Protein AF-A0A7W1HDS2-F1 (afdb_monomer_lite)

Structure (mmCIF, N/CA/C/O backbone):
data_AF-A0A7W1HDS2-F1
#
_entry.id   AF-A0A7W1HDS2-F1
#
loop_
_atom_site.group_PDB
_atom_site.id
_atom_site.type_symbol
_atom_site.label_atom_id
_atom_site.label_alt_id
_atom_site.label_comp_id
_atom_site.label_asym_id
_atom_site.label_entity_id
_atom_site.label_seq_id
_atom_site.pdbx_PDB_ins_code
_atom_site.Cartn_x
_atom_site.Cartn_y
_atom_site.Cartn_z
_atom_site.occupancy
_atom_site.B_iso_or_equiv
_atom_site.auth_seq_id
_atom_site.auth_comp_id
_atom_site.auth_asym_id
_atom_site.auth_atom_id
_atom_site.pdbx_PDB_model_num
ATOM 1 N N . MET A 1 1 ? 7.221 6.046 -10.521 1.00 93.19 1 MET A N 1
ATOM 2 C CA . MET A 1 1 ? 6.484 4.861 -10.045 1.00 93.19 1 MET A CA 1
ATOM 3 C C . MET A 1 1 ? 5.050 4.939 -10.529 1.00 93.19 1 MET A C 1
ATOM 5 O O . MET A 1 1 ? 4.500 6.041 -10.615 1.00 93.19 1 MET A O 1
ATOM 9 N N . ILE A 1 2 ? 4.468 3.791 -10.858 1.00 95.69 2 ILE A N 1
ATOM 10 C CA . ILE A 1 2 ? 3.103 3.663 -11.374 1.00 95.69 2 ILE A CA 1
ATOM 11 C C . ILE A 1 2 ? 2.441 2.484 -10.670 1.00 95.69 2 ILE A C 1
ATOM 13 O O . ILE A 1 2 ? 3.063 1.437 -10.549 1.00 95.69 2 ILE A O 1
ATOM 17 N N . PHE A 1 3 ? 1.192 2.640 -10.249 1.00 96.69 3 PHE A N 1
ATOM 18 C CA . PHE A 1 3 ? 0.359 1.535 -9.786 1.00 96.69 3 PHE A CA 1
ATOM 19 C C . PHE A 1 3 ? -0.946 1.510 -10.572 1.00 96.69 3 PHE A C 1
ATOM 21 O O . PHE A 1 3 ? -1.519 2.569 -10.842 1.00 96.69 3 PHE A O 1
ATOM 28 N N . ILE A 1 4 ? -1.389 0.323 -10.971 1.00 96.38 4 ILE A N 1
ATOM 29 C CA . ILE A 1 4 ? -2.611 0.128 -11.749 1.00 96.38 4 ILE A CA 1
ATOM 30 C C . ILE A 1 4 ? -3.497 -0.867 -11.006 1.00 96.38 4 ILE A C 1
ATOM 32 O O . ILE A 1 4 ? -3.075 -1.990 -10.772 1.00 96.38 4 ILE A O 1
ATOM 36 N N . CYS A 1 5 ? -4.715 -0.471 -10.651 1.00 93.94 5 CYS A N 1
ATOM 37 C CA . CYS A 1 5 ? -5.728 -1.367 -10.089 1.00 93.94 5 CYS A CA 1
ATOM 38 C C . CYS A 1 5 ? -7.118 -0.889 -10.523 1.00 93.94 5 CYS A C 1
ATOM 40 O O . CYS A 1 5 ? -7.306 0.309 -10.742 1.00 93.94 5 CYS A O 1
ATOM 42 N N . ASP A 1 6 ? -8.074 -1.803 -10.694 1.00 88.88 6 ASP A N 1
ATOM 43 C CA . ASP A 1 6 ? -9.459 -1.495 -11.093 1.00 88.88 6 ASP A CA 1
ATOM 44 C C . ASP A 1 6 ? -9.576 -0.549 -12.308 1.00 88.88 6 ASP A C 1
ATOM 46 O O . ASP A 1 6 ? -10.333 0.423 -12.298 1.00 88.88 6 ASP A O 1
ATOM 50 N N . ASN A 1 7 ? -8.774 -0.786 -13.356 1.00 89.31 7 ASN A N 1
ATOM 51 C CA . ASN A 1 7 ? -8.658 0.069 -14.552 1.00 89.31 7 ASN A CA 1
ATOM 52 C C . ASN A 1 7 ? -8.260 1.535 -14.284 1.00 89.31 7 ASN A C 1
ATOM 54 O O . ASN A 1 7 ? -8.321 2.377 -15.184 1.00 89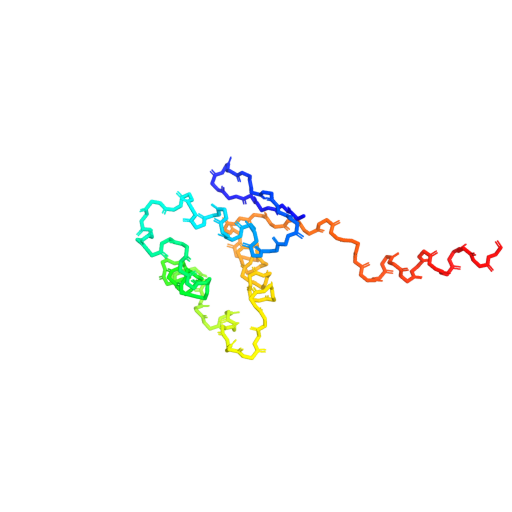.31 7 ASN A O 1
ATOM 58 N N . LYS A 1 8 ? -7.806 1.857 -13.073 1.00 94.44 8 LYS A N 1
ATOM 59 C CA . LYS A 1 8 ? -7.273 3.167 -12.706 1.00 94.44 8 LYS A CA 1
ATOM 60 C C . LYS A 1 8 ? -5.759 3.132 -12.643 1.00 94.44 8 LYS A C 1
ATOM 62 O O . LYS A 1 8 ? -5.146 2.137 -12.269 1.00 94.44 8 LYS A O 1
ATOM 67 N N . LYS A 1 9 ? -5.152 4.265 -12.988 1.00 96.44 9 LYS A N 1
ATOM 68 C CA . LYS A 1 9 ? -3.703 4.458 -12.987 1.00 96.44 9 LYS A CA 1
ATOM 69 C C . LYS A 1 9 ? -3.319 5.546 -11.993 1.00 96.44 9 LYS A C 1
ATOM 71 O O . LYS A 1 9 ? -3.706 6.701 -12.151 1.00 96.44 9 LYS A O 1
ATOM 76 N N . TYR A 1 10 ? -2.484 5.187 -11.027 1.00 96.38 10 TYR A N 1
ATOM 77 C CA . TYR A 1 10 ? -1.967 6.073 -9.993 1.00 96.38 10 TYR A CA 1
ATOM 78 C C . TYR A 1 10 ? -0.485 6.351 -10.237 1.00 96.38 10 TYR A C 1
ATOM 80 O O . TYR A 1 10 ? 0.340 5.441 -10.336 1.00 96.38 10 TYR A O 1
ATOM 88 N N . LEU A 1 11 ? -0.140 7.632 -10.349 1.00 94.56 11 LEU A N 1
ATOM 89 C CA . LEU A 1 11 ? 1.213 8.096 -10.643 1.00 94.56 11 LEU A CA 1
ATOM 90 C C . LEU A 1 11 ? 1.808 8.805 -9.430 1.00 94.56 11 LEU A C 1
ATOM 92 O O . LEU A 1 11 ? 1.188 9.694 -8.845 1.00 94.56 11 LEU A O 1
ATOM 96 N N . GLY A 1 12 ? 3.049 8.462 -9.089 1.00 93.44 12 GLY A N 1
ATOM 97 C CA . GLY A 1 12 ? 3.755 9.100 -7.985 1.00 93.44 12 GLY A CA 1
ATOM 98 C C . GLY A 1 12 ? 5.271 9.087 -8.139 1.00 93.44 12 GLY A C 1
ATOM 99 O O . GLY A 1 12 ? 5.864 8.197 -8.756 1.00 93.44 12 GLY A O 1
ATOM 100 N N . LYS A 1 13 ? 5.902 10.111 -7.550 1.00 92.75 13 LYS A N 1
ATOM 101 C CA . LYS A 1 13 ? 7.362 1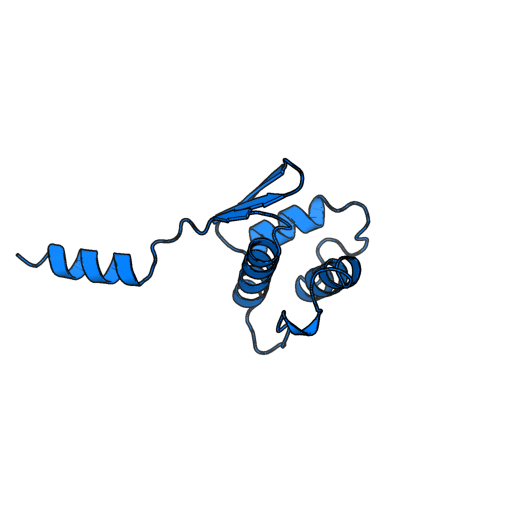0.161 -7.356 1.00 92.75 13 LYS A CA 1
ATOM 102 C C . LYS A 1 13 ? 7.825 9.260 -6.204 1.00 92.75 13 LYS A C 1
ATOM 104 O O . LYS A 1 13 ? 8.995 8.909 -6.165 1.00 92.75 13 LYS A O 1
ATOM 109 N N . THR A 1 14 ? 6.913 8.923 -5.296 1.00 94.62 14 THR A N 1
ATOM 110 C CA . THR A 1 14 ? 7.143 8.105 -4.104 1.00 94.62 14 THR A CA 1
ATOM 111 C C . THR A 1 14 ? 5.970 7.137 -3.929 1.00 94.62 14 THR A C 1
ATOM 113 O O . THR A 1 14 ? 4.859 7.431 -4.397 1.00 94.62 14 THR A O 1
ATOM 116 N N . ALA A 1 15 ? 6.197 6.006 -3.267 1.00 96.06 15 ALA A N 1
ATOM 117 C CA . ALA A 1 15 ? 5.182 5.003 -2.974 1.00 96.06 15 ALA A CA 1
ATOM 118 C C . ALA A 1 15 ? 4.071 5.589 -2.095 1.00 96.06 15 ALA A C 1
ATOM 120 O O . ALA A 1 15 ? 2.892 5.401 -2.392 1.00 96.06 15 ALA A O 1
ATOM 121 N N . VAL A 1 16 ? 4.425 6.421 -1.106 1.00 96.88 16 VAL A N 1
ATOM 122 C CA . VAL A 1 16 ? 3.445 7.152 -0.282 1.00 96.88 16 VAL A CA 1
ATOM 123 C C . VAL A 1 16 ? 2.485 7.951 -1.155 1.00 96.88 16 VAL A C 1
ATOM 125 O O . VAL A 1 16 ? 1.278 7.900 -0.946 1.00 96.88 16 VAL A O 1
ATOM 128 N N . ARG A 1 17 ? 2.975 8.676 -2.170 1.00 96.44 17 ARG A N 1
ATOM 129 C CA . ARG A 1 17 ? 2.096 9.490 -3.028 1.00 96.44 17 ARG A CA 1
ATOM 130 C C . ARG A 1 17 ? 1.110 8.649 -3.831 1.00 96.44 17 ARG A C 1
ATOM 132 O O . ARG A 1 17 ? 0.000 9.121 -4.066 1.00 96.44 17 ARG A O 1
ATOM 139 N N . ILE A 1 18 ? 1.507 7.446 -4.238 1.00 96.88 18 ILE A N 1
ATOM 140 C CA . ILE A 1 18 ? 0.621 6.494 -4.912 1.00 96.88 18 ILE A CA 1
ATOM 141 C C . ILE A 1 18 ? -0.440 6.001 -3.934 1.00 96.88 18 ILE A C 1
ATOM 143 O O . ILE A 1 18 ? -1.625 6.147 -4.211 1.00 96.88 18 ILE A O 1
ATOM 147 N N . VAL A 1 19 ? -0.031 5.509 -2.764 1.00 96.75 19 VAL A N 1
ATOM 148 C CA . VAL A 1 19 ? -0.950 5.011 -1.730 1.00 96.75 19 VAL A CA 1
ATOM 149 C C . VAL A 1 19 ? -1.943 6.096 -1.301 1.00 96.75 19 VAL A C 1
ATOM 151 O O . VAL A 1 19 ? -3.134 5.832 -1.205 1.00 96.75 19 VAL A O 1
ATOM 154 N N . ARG A 1 20 ? -1.502 7.351 -1.158 1.00 96.81 20 ARG A N 1
ATOM 155 C CA . ARG A 1 20 ? -2.381 8.504 -0.881 1.00 96.81 20 ARG A CA 1
ATOM 156 C C . ARG A 1 20 ? -3.338 8.844 -2.020 1.00 96.81 20 ARG A C 1
ATOM 158 O O . ARG A 1 20 ? -4.357 9.494 -1.799 1.00 96.81 20 ARG A O 1
ATOM 165 N N . ALA A 1 21 ? -2.996 8.520 -3.262 1.00 96.06 21 ALA A N 1
ATOM 166 C CA . ALA A 1 21 ? -3.926 8.672 -4.375 1.00 96.06 21 ALA A CA 1
ATOM 167 C C . ALA A 1 21 ? -5.002 7.576 -4.318 1.00 96.06 21 ALA A C 1
ATOM 169 O O . ALA A 1 21 ? -6.181 7.900 -4.406 1.00 96.06 21 ALA A O 1
ATOM 170 N N . VAL A 1 22 ? -4.606 6.329 -4.044 1.00 95.38 22 VAL A N 1
ATOM 171 C CA . VAL A 1 22 ? -5.535 5.206 -3.829 1.00 95.38 22 VAL A CA 1
ATOM 172 C C . VAL A 1 22 ? -6.472 5.473 -2.640 1.00 95.38 22 VAL A C 1
ATOM 174 O O . VAL A 1 22 ? -7.682 5.325 -2.767 1.00 95.38 22 VAL A O 1
ATOM 177 N N . GLU A 1 23 ? -5.941 5.945 -1.507 1.00 96.06 23 GLU A N 1
ATOM 178 C CA . GLU A 1 23 ? -6.715 6.320 -0.311 1.00 96.06 23 GLU A CA 1
ATOM 179 C C . GLU A 1 23 ? -7.819 7.336 -0.630 1.00 96.06 23 GLU A C 1
ATOM 181 O O . GLU A 1 23 ? -8.952 7.215 -0.162 1.00 96.06 23 GLU A O 1
ATOM 186 N N . ARG A 1 24 ? -7.503 8.355 -1.436 1.00 94.19 24 ARG A N 1
ATOM 187 C CA . ARG A 1 24 ? -8.467 9.403 -1.790 1.00 94.19 24 ARG A CA 1
ATOM 188 C C . ARG A 1 24 ? -9.604 8.872 -2.655 1.00 94.19 24 ARG A C 1
ATOM 190 O O . ARG A 1 24 ? -10.748 9.286 -2.449 1.00 94.19 24 ARG A O 1
ATOM 197 N N . ASP A 1 25 ? -9.299 7.929 -3.537 1.00 94.12 25 ASP A N 1
ATOM 198 C CA . ASP A 1 25 ? -10.259 7.282 -4.428 1.00 94.12 25 ASP A CA 1
ATOM 199 C C . ASP A 1 25 ? -11.171 6.269 -3.713 1.00 94.12 25 ASP A C 1
ATOM 201 O O . ASP A 1 25 ? -12.274 6.000 -4.187 1.00 94.12 25 ASP A O 1
ATOM 205 N N . MET A 1 26 ? -10.760 5.742 -2.556 1.00 91.25 26 MET A N 1
ATOM 206 C CA . MET A 1 26 ? -11.547 4.790 -1.765 1.00 91.25 26 MET A CA 1
ATOM 207 C C . MET A 1 26 ? -12.665 5.504 -0.996 1.00 91.25 26 MET A C 1
ATOM 209 O O . MET A 1 26 ? -12.426 6.141 0.028 1.00 91.25 26 MET A O 1
ATOM 213 N N . ALA A 1 27 ? -13.908 5.424 -1.471 1.00 89.75 27 ALA A N 1
ATOM 214 C CA . ALA A 1 27 ? -15.056 6.070 -0.821 1.00 89.75 27 ALA A CA 1
ATOM 215 C C . ALA A 1 27 ? -15.351 5.521 0.590 1.00 89.75 27 ALA A C 1
ATOM 217 O O . ALA A 1 27 ? -15.819 6.263 1.447 1.00 89.75 27 ALA A O 1
ATOM 218 N N . GLU A 1 28 ? -15.043 4.247 0.832 1.00 91.50 28 GLU A N 1
ATOM 219 C CA . GLU A 1 28 ? -15.359 3.535 2.078 1.00 91.50 28 GLU A CA 1
ATOM 220 C C . GLU A 1 28 ? -14.408 3.862 3.238 1.00 91.50 28 GLU A C 1
ATOM 222 O O . GLU A 1 28 ? -14.716 3.569 4.393 1.00 91.50 28 GLU A O 1
ATOM 227 N N . TYR A 1 29 ? -13.252 4.467 2.957 1.00 92.06 29 TYR A N 1
ATOM 228 C CA . TYR A 1 29 ? -12.313 4.860 3.999 1.00 92.06 29 TYR A CA 1
ATOM 229 C C . TYR A 1 29 ? -12.663 6.253 4.527 1.00 92.06 29 TYR A C 1
ATOM 231 O O . TYR A 1 29 ? -12.500 7.251 3.826 1.00 92.06 29 TYR A O 1
ATOM 239 N N . ALA A 1 30 ? -13.143 6.330 5.770 1.00 88.38 30 ALA A N 1
ATOM 240 C CA . ALA A 1 30 ? -13.573 7.589 6.385 1.00 88.38 30 ALA A CA 1
ATOM 241 C C . ALA A 1 30 ? -12.402 8.476 6.857 1.00 88.38 30 ALA A C 1
ATOM 243 O O . ALA A 1 30 ? -12.517 9.698 6.862 1.00 88.38 30 ALA A O 1
ATOM 244 N N . ASN A 1 31 ? -11.255 7.883 7.204 1.00 89.88 31 ASN A N 1
ATOM 245 C CA . ASN A 1 31 ? -10.130 8.579 7.846 1.00 89.88 31 ASN A CA 1
ATOM 246 C C . ASN A 1 31 ? -9.097 9.120 6.837 1.00 89.88 31 ASN A C 1
ATOM 248 O O . ASN A 1 31 ? -7.886 9.061 7.075 1.00 89.88 31 ASN A O 1
ATOM 252 N N . LYS A 1 32 ? -9.566 9.626 5.688 1.00 90.88 32 LYS A N 1
ATOM 253 C CA . LYS A 1 32 ? -8.701 10.123 4.605 1.00 90.88 32 LYS A CA 1
ATOM 254 C C . LYS A 1 32 ? -7.775 11.233 5.093 1.00 90.88 32 LYS A C 1
ATOM 256 O O . LYS A 1 32 ? -8.215 12.179 5.740 1.00 90.88 32 LYS A O 1
ATOM 261 N N . GLY A 1 33 ? -6.500 11.148 4.723 1.00 89.19 33 GLY A N 1
ATOM 262 C CA . GLY A 1 33 ? -5.480 12.125 5.115 1.00 89.19 33 GLY A CA 1
ATOM 263 C C . GLY A 1 33 ? -4.899 11.891 6.512 1.00 89.19 33 GLY A C 1
ATOM 264 O O . GLY A 1 33 ? -4.008 12.634 6.918 1.00 89.19 33 GLY A O 1
ATOM 265 N N . GLY A 1 34 ? -5.353 10.849 7.218 1.00 91.56 34 GLY A N 1
ATOM 266 C CA . GLY A 1 34 ? -4.794 10.404 8.493 1.00 91.56 34 GLY A CA 1
ATOM 267 C C . GLY A 1 34 ? -3.465 9.663 8.336 1.00 91.56 34 GLY A C 1
ATOM 268 O O . GLY A 1 34 ? -2.728 9.860 7.369 1.00 91.56 34 GLY A O 1
ATOM 269 N N . SER A 1 35 ? -3.138 8.781 9.277 1.00 93.44 35 SER A N 1
ATOM 270 C CA . SER A 1 35 ? -1.946 7.926 9.198 1.00 93.44 35 SER A CA 1
ATOM 271 C C . SER A 1 35 ? -2.006 7.013 7.970 1.00 93.44 35 SER A C 1
ATOM 273 O O . SER A 1 35 ? -3.020 6.370 7.701 1.00 93.44 35 SER A O 1
ATOM 275 N N . ILE A 1 36 ? -0.903 6.934 7.216 1.00 94.12 36 ILE A N 1
ATOM 276 C CA . ILE A 1 36 ? -0.825 6.002 6.085 1.00 94.12 36 ILE A CA 1
ATOM 277 C C . ILE A 1 36 ? -0.878 4.554 6.567 1.00 94.12 36 ILE A C 1
ATOM 279 O O . ILE A 1 36 ? -1.492 3.727 5.909 1.00 94.12 36 ILE A O 1
ATOM 283 N N . ARG A 1 37 ? -0.294 4.252 7.734 1.00 94.31 37 ARG A N 1
ATOM 284 C CA . ARG A 1 37 ? -0.312 2.900 8.309 1.00 94.31 37 ARG A CA 1
ATOM 285 C C . ARG A 1 37 ? -1.742 2.451 8.590 1.00 94.31 37 ARG A C 1
ATOM 287 O O . ARG A 1 37 ? -2.080 1.318 8.272 1.00 94.31 37 ARG A O 1
ATOM 294 N N . ASP A 1 38 ? -2.588 3.351 9.084 1.00 93.75 38 ASP A N 1
ATOM 295 C CA . ASP A 1 38 ? -3.995 3.054 9.371 1.00 93.75 38 ASP A CA 1
ATOM 296 C C . ASP A 1 38 ? -4.744 2.711 8.083 1.00 93.75 38 ASP A C 1
ATOM 298 O O . ASP A 1 38 ? -5.481 1.728 8.041 1.00 93.75 38 ASP A O 1
ATOM 302 N N . PHE A 1 39 ? -4.486 3.463 7.006 1.00 95.81 39 PHE A N 1
ATOM 303 C CA . PHE A 1 39 ? -5.030 3.148 5.688 1.00 95.81 39 PHE A CA 1
ATOM 304 C C . PHE A 1 39 ? -4.553 1.779 5.187 1.00 95.81 39 PHE A C 1
ATOM 306 O O . PHE A 1 39 ? -5.361 0.996 4.694 1.00 95.81 39 PHE A O 1
ATOM 313 N N . LEU A 1 40 ? -3.262 1.464 5.326 1.00 94.75 40 LEU A N 1
ATOM 314 C CA . LEU A 1 40 ? -2.700 0.189 4.872 1.00 94.75 40 LEU A CA 1
ATOM 315 C C . LEU A 1 40 ? -3.288 -1.004 5.634 1.00 94.75 40 LEU A C 1
ATOM 317 O O . LEU A 1 40 ? -3.687 -1.987 5.011 1.00 94.75 40 LEU A O 1
ATOM 321 N N . VAL A 1 41 ? -3.398 -0.901 6.961 1.00 93.56 41 VAL A N 1
ATOM 322 C CA . VAL A 1 41 ? -4.022 -1.931 7.805 1.00 93.56 41 VAL A CA 1
ATOM 323 C C . VAL A 1 41 ? -5.497 -2.096 7.449 1.00 93.56 41 VAL A C 1
ATOM 325 O O . VAL A 1 41 ? -5.953 -3.220 7.247 1.00 93.56 41 VAL A O 1
ATOM 328 N N . TRP A 1 42 ? -6.238 -0.991 7.323 1.00 94.88 42 TRP A N 1
ATOM 329 C CA . TRP A 1 42 ? -7.645 -1.016 6.921 1.00 94.88 42 TRP A CA 1
ATOM 330 C C . TRP A 1 42 ? -7.834 -1.668 5.546 1.00 94.88 42 TRP A C 1
ATOM 332 O O . TRP A 1 42 ? -8.709 -2.516 5.378 1.00 94.88 42 TRP A O 1
ATOM 342 N N . SER A 1 43 ? -6.990 -1.307 4.579 1.00 93.94 43 SER A N 1
ATOM 343 C CA . SER A 1 43 ? -7.049 -1.839 3.220 1.00 93.94 43 SER A CA 1
ATOM 344 C C . SER A 1 43 ? -6.773 -3.344 3.202 1.00 93.94 43 SER A C 1
ATOM 346 O O . SER A 1 43 ? -7.562 -4.110 2.653 1.00 93.94 43 SER A O 1
ATOM 348 N N . LEU A 1 44 ? -5.709 -3.798 3.875 1.00 92.50 44 LEU A N 1
ATOM 349 C CA . LEU A 1 44 ? -5.379 -5.224 3.962 1.00 92.50 44 LEU A CA 1
ATOM 350 C C . LEU A 1 44 ? -6.436 -6.038 4.704 1.00 92.50 44 LEU A C 1
ATOM 352 O O . LEU A 1 44 ? -6.733 -7.152 4.288 1.00 92.50 44 LEU A O 1
ATOM 356 N N . ALA A 1 45 ? -7.042 -5.495 5.760 1.00 92.25 45 ALA A N 1
ATOM 357 C CA . ALA A 1 45 ? -8.094 -6.192 6.495 1.00 92.25 45 ALA A CA 1
ATOM 358 C C . ALA A 1 45 ? -9.301 -6.529 5.603 1.00 92.25 45 ALA A C 1
ATOM 360 O O . ALA A 1 45 ? -9.944 -7.559 5.796 1.00 92.25 45 ALA A O 1
ATOM 361 N N . ARG A 1 46 ? -9.584 -5.698 4.593 1.00 91.31 46 ARG A N 1
ATOM 362 C CA . ARG A 1 46 ? -10.645 -5.952 3.605 1.00 91.31 46 ARG A CA 1
ATOM 363 C C . ARG A 1 46 ? -10.287 -7.012 2.570 1.00 91.31 46 ARG A C 1
ATOM 365 O O . ARG A 1 46 ? -11.183 -7.530 1.917 1.00 91.31 46 ARG A O 1
ATOM 372 N N . MET A 1 47 ? -9.002 -7.308 2.419 1.00 91.44 47 MET A N 1
ATOM 373 C CA . MET A 1 47 ? -8.472 -8.325 1.513 1.00 91.44 47 MET A CA 1
ATOM 374 C C . MET A 1 47 ? -7.913 -9.521 2.290 1.00 91.44 47 MET A C 1
ATOM 376 O O . MET A 1 47 ? -7.100 -10.268 1.754 1.00 91.44 47 MET A O 1
ATOM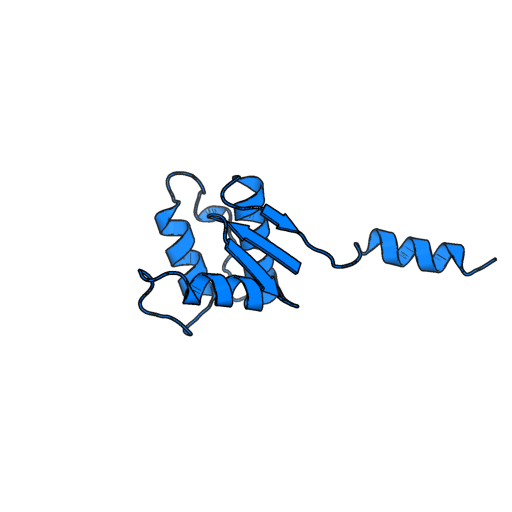 380 N N . ALA A 1 48 ? -8.304 -9.698 3.558 1.00 87.00 48 ALA A N 1
ATOM 381 C CA . ALA A 1 48 ? -7.746 -10.725 4.437 1.00 87.00 48 ALA A CA 1
ATOM 382 C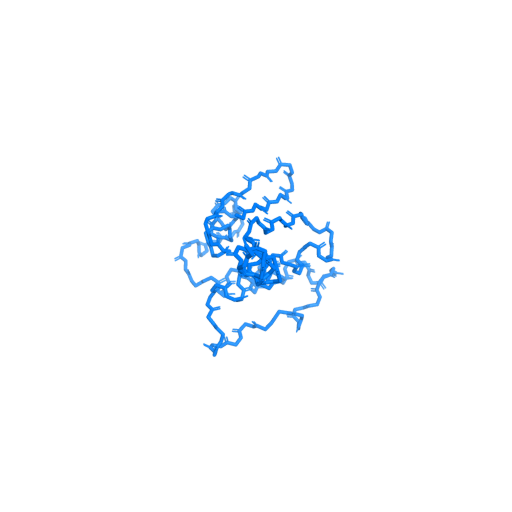 C . ALA A 1 48 ? -8.016 -12.161 3.948 1.00 87.00 48 ALA A C 1
ATOM 384 O O . ALA A 1 48 ? -7.322 -13.089 4.359 1.00 87.00 48 ALA A O 1
ATOM 385 N N . ASP A 1 49 ? -9.001 -12.343 3.065 1.00 89.06 49 ASP A N 1
ATOM 386 C CA . ASP A 1 49 ? -9.283 -13.591 2.351 1.00 89.06 49 ASP A CA 1
ATOM 387 C C . ASP A 1 49 ? -8.220 -13.929 1.291 1.00 89.06 49 ASP A C 1
ATOM 389 O O . ASP A 1 49 ? -8.063 -15.095 0.933 1.00 89.06 49 ASP A O 1
ATOM 393 N N . ARG A 1 50 ? -7.474 -12.926 0.812 1.00 88.06 50 ARG A N 1
ATOM 394 C CA . ARG A 1 50 ? -6.461 -13.059 -0.248 1.00 88.06 50 ARG A CA 1
ATOM 395 C C . ARG A 1 50 ? -5.044 -12.832 0.254 1.00 88.06 50 ARG A C 1
ATOM 397 O O . ARG A 1 50 ? -4.137 -13.555 -0.140 1.00 88.06 50 ARG A O 1
ATOM 404 N N . ILE A 1 51 ? -4.854 -11.833 1.112 1.00 88.44 51 ILE A N 1
ATOM 405 C CA . ILE A 1 51 ? -3.549 -11.385 1.594 1.00 88.44 51 ILE A CA 1
ATOM 406 C C . ILE A 1 51 ? -3.533 -11.468 3.122 1.00 88.44 51 ILE A C 1
ATOM 408 O O . ILE A 1 51 ? -4.249 -10.718 3.792 1.00 88.44 51 ILE A O 1
ATOM 412 N N . PRO A 1 52 ? -2.695 -12.334 3.713 1.00 85.62 52 PRO A N 1
ATOM 413 C CA . PRO A 1 52 ? -2.532 -12.362 5.156 1.00 85.62 52 PRO A CA 1
ATOM 414 C C . PRO A 1 52 ? -1.956 -11.035 5.668 1.00 85.62 52 PRO A C 1
ATOM 416 O O . PRO A 1 52 ? -0.898 -10.597 5.228 1.00 85.62 52 PRO A O 1
ATOM 419 N N . LEU A 1 53 ? -2.594 -10.432 6.675 1.00 82.00 53 LEU A N 1
ATOM 420 C CA . LEU A 1 53 ? -2.143 -9.172 7.295 1.00 82.00 53 LEU A CA 1
ATOM 421 C C . LEU A 1 53 ? -0.670 -9.191 7.749 1.00 82.00 53 LEU A C 1
ATOM 423 O O . LEU A 1 53 ? 0.000 -8.165 7.698 1.00 82.00 53 LEU A O 1
ATOM 427 N N . ARG A 1 54 ? -0.159 -10.359 8.163 1.00 85.31 54 ARG A N 1
ATOM 428 C CA . ARG A 1 54 ? 1.234 -10.555 8.610 1.00 85.31 54 ARG A CA 1
ATOM 429 C C . ARG A 1 54 ? 2.288 -10.322 7.521 1.00 85.31 54 ARG A C 1
ATOM 431 O O . ARG A 1 54 ? 3.458 -10.197 7.854 1.00 85.31 54 ARG A O 1
ATOM 438 N N . GLU A 1 55 ? 1.891 -10.312 6.250 1.00 85.44 55 GLU A N 1
ATOM 439 C CA . GLU A 1 55 ? 2.806 -10.103 5.121 1.00 85.44 55 GLU A CA 1
ATOM 440 C C . GLU A 1 55 ? 3.283 -8.646 5.025 1.00 85.44 55 GLU A C 1
ATOM 442 O O . GLU A 1 55 ? 4.291 -8.368 4.377 1.00 85.44 55 GLU A O 1
ATOM 447 N N . LEU A 1 56 ? 2.588 -7.705 5.679 1.00 89.31 56 LEU A N 1
ATOM 448 C CA . LEU A 1 56 ? 3.001 -6.308 5.733 1.00 89.31 56 LEU A CA 1
ATOM 449 C C . LEU A 1 56 ? 3.527 -5.941 7.122 1.00 89.31 56 LEU A C 1
ATOM 451 O O . LEU A 1 56 ? 2.770 -5.837 8.087 1.00 89.31 56 LEU A O 1
ATOM 455 N N . ASP A 1 57 ? 4.824 -5.647 7.199 1.00 89.31 57 ASP A N 1
ATOM 456 C CA . ASP A 1 57 ? 5.414 -5.045 8.392 1.00 89.31 57 ASP A CA 1
ATOM 457 C C . ASP A 1 57 ? 5.064 -3.549 8.465 1.00 89.31 57 ASP A C 1
ATOM 459 O O . ASP A 1 57 ? 5.583 -2.724 7.709 1.00 89.31 57 ASP A O 1
ATOM 463 N N . VAL A 1 58 ? 4.163 -3.202 9.386 1.00 87.50 58 VAL A N 1
ATOM 464 C CA . VAL A 1 58 ? 3.742 -1.821 9.679 1.00 87.50 58 VAL A CA 1
ATOM 465 C C . VAL A 1 58 ? 4.447 -1.231 10.905 1.00 87.50 58 VAL A C 1
ATOM 467 O O . VAL A 1 58 ? 3.980 -0.238 11.469 1.00 87.50 58 VAL A O 1
ATOM 470 N N . SER A 1 59 ? 5.566 -1.826 11.329 1.00 87.50 59 SER A N 1
ATOM 471 C CA . SER A 1 59 ? 6.348 -1.384 12.482 1.00 87.50 59 SER A CA 1
ATOM 472 C C . SER A 1 59 ? 6.648 0.122 12.443 1.00 87.50 59 SER A C 1
ATOM 474 O O . SER A 1 59 ? 6.986 0.670 11.386 1.00 87.50 59 SER A O 1
ATOM 476 N N . PRO A 1 60 ? 6.586 0.821 13.594 1.00 86.38 60 PRO A N 1
ATOM 477 C CA . PRO A 1 60 ? 6.938 2.239 13.670 1.00 86.38 60 PRO A CA 1
ATOM 478 C C . PRO A 1 60 ? 8.409 2.507 13.312 1.00 86.38 60 PRO A C 1
ATOM 480 O O . PRO A 1 60 ? 8.755 3.634 12.973 1.00 86.38 60 PRO A O 1
ATOM 483 N N . ASN A 1 61 ? 9.264 1.479 13.346 1.00 91.38 61 ASN A N 1
ATOM 484 C CA . ASN A 1 61 ? 10.678 1.585 12.985 1.00 91.38 61 ASN A CA 1
ATOM 485 C C . ASN A 1 61 ? 10.909 1.669 11.468 1.00 91.38 61 ASN A C 1
ATOM 487 O O . ASN A 1 61 ? 11.995 2.051 11.034 1.00 91.38 61 ASN A O 1
ATOM 491 N N . LEU A 1 62 ? 9.911 1.310 10.655 1.00 92.94 62 LEU A N 1
ATOM 492 C CA . LEU A 1 62 ? 9.984 1.430 9.205 1.00 92.94 62 LEU A CA 1
ATOM 493 C C . LEU A 1 62 ? 9.442 2.783 8.752 1.00 92.94 62 LEU A C 1
ATOM 495 O O . LEU A 1 62 ? 8.375 3.225 9.178 1.00 92.94 62 LEU A O 1
ATOM 499 N N . ALA A 1 63 ? 10.166 3.426 7.838 1.00 94.44 63 ALA A N 1
ATOM 500 C CA . ALA A 1 63 ? 9.715 4.655 7.204 1.00 94.44 63 ALA A CA 1
ATOM 501 C C . ALA A 1 63 ? 8.447 4.412 6.371 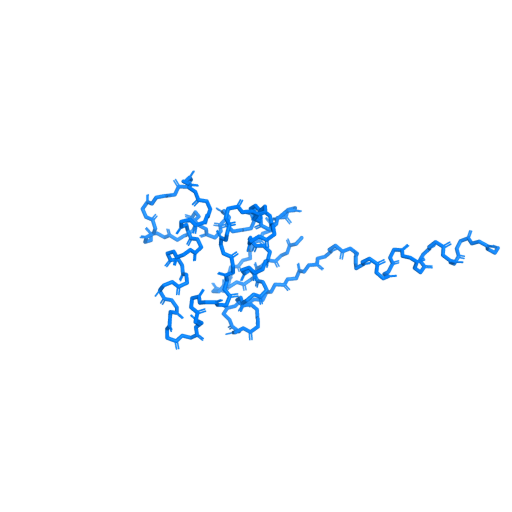1.00 94.44 63 ALA A C 1
ATOM 503 O O . ALA A 1 63 ? 8.333 3.397 5.685 1.00 94.44 63 ALA A O 1
ATOM 504 N N . ASP A 1 64 ? 7.539 5.388 6.359 1.00 95.00 64 ASP A N 1
ATOM 505 C CA . ASP A 1 64 ? 6.273 5.340 5.612 1.00 95.00 64 ASP A CA 1
ATOM 506 C C . ASP A 1 64 ? 6.471 4.993 4.134 1.00 95.00 64 ASP A C 1
ATOM 508 O O . ASP A 1 64 ? 5.674 4.265 3.552 1.00 95.00 64 ASP A O 1
ATOM 512 N N . GLU A 1 65 ? 7.556 5.486 3.536 1.00 95.38 65 GLU A N 1
ATOM 513 C CA . GLU A 1 65 ? 7.913 5.180 2.152 1.00 95.38 65 GLU A CA 1
ATOM 514 C C . GLU A 1 65 ? 8.238 3.703 1.942 1.00 95.38 65 GLU A C 1
ATOM 516 O O . GLU A 1 65 ? 7.782 3.118 0.963 1.00 95.38 65 GLU A O 1
ATOM 521 N N . THR A 1 66 ? 8.968 3.086 2.871 1.00 94.94 66 THR A N 1
ATOM 522 C CA . THR A 1 66 ? 9.291 1.657 2.817 1.00 94.94 66 THR A CA 1
ATOM 523 C C . THR A 1 66 ? 8.033 0.813 2.986 1.00 94.94 66 THR A C 1
ATOM 525 O O . THR A 1 66 ? 7.812 -0.112 2.212 1.00 94.94 66 THR A O 1
ATOM 528 N N . ILE A 1 67 ? 7.171 1.158 3.947 1.00 95.56 67 ILE A N 1
ATOM 529 C CA . ILE A 1 67 ? 5.928 0.414 4.198 1.00 95.56 67 ILE A CA 1
ATOM 530 C C . ILE A 1 67 ? 4.978 0.545 2.998 1.00 95.56 67 ILE A C 1
ATOM 532 O O . ILE A 1 67 ? 4.438 -0.452 2.523 1.00 95.56 67 ILE A O 1
ATOM 536 N N . ALA A 1 68 ? 4.808 1.755 2.457 1.00 96.56 68 ALA A N 1
ATOM 537 C CA . ALA A 1 68 ? 3.986 1.988 1.272 1.00 96.56 68 ALA A CA 1
ATOM 538 C C . ALA A 1 68 ? 4.524 1.239 0.046 1.00 96.56 68 ALA A C 1
ATOM 540 O O . ALA A 1 68 ? 3.743 0.705 -0.737 1.00 96.56 68 ALA A O 1
ATOM 541 N N . PHE A 1 69 ? 5.846 1.184 -0.122 1.00 96.00 69 PHE A N 1
ATOM 542 C CA . PHE A 1 69 ? 6.471 0.432 -1.204 1.00 96.00 69 PHE A CA 1
ATOM 543 C C . PHE A 1 69 ? 6.218 -1.072 -1.059 1.00 96.00 69 PHE A C 1
ATOM 545 O O . PHE A 1 69 ? 5.716 -1.691 -1.994 1.00 96.00 69 PHE A O 1
ATOM 552 N N . ASN A 1 70 ? 6.480 -1.634 0.126 1.00 94.69 70 ASN A N 1
ATOM 553 C CA . ASN A 1 70 ? 6.233 -3.046 0.419 1.00 94.69 70 ASN A CA 1
ATOM 554 C C . ASN A 1 70 ? 4.765 -3.416 0.195 1.00 94.69 70 ASN A C 1
ATOM 556 O O . ASN A 1 70 ? 4.482 -4.456 -0.387 1.00 94.69 70 ASN A O 1
ATOM 560 N N . TYR A 1 71 ? 3.837 -2.542 0.585 1.00 95.88 71 TYR A N 1
ATOM 561 C CA . TYR A 1 71 ? 2.415 -2.726 0.321 1.00 95.88 71 TYR A CA 1
ATOM 562 C C . TYR A 1 71 ? 2.092 -2.792 -1.178 1.00 95.88 71 TYR A C 1
ATOM 564 O O . TYR A 1 71 ? 1.367 -3.686 -1.600 1.00 95.88 71 TYR A O 1
ATOM 572 N N . LEU A 1 72 ? 2.632 -1.889 -2.004 1.00 96.12 72 LEU A N 1
ATOM 573 C CA . LEU A 1 72 ? 2.385 -1.915 -3.453 1.00 96.12 72 LEU A CA 1
ATOM 574 C C . LEU A 1 72 ? 2.965 -3.173 -4.113 1.00 96.12 72 LEU A C 1
ATOM 576 O O . LEU A 1 72 ? 2.304 -3.761 -4.965 1.00 96.12 72 LEU A O 1
ATOM 580 N N . CYS A 1 73 ? 4.153 -3.614 -3.691 1.00 94.69 73 CYS A N 1
ATOM 581 C CA . CYS A 1 73 ? 4.723 -4.894 -4.120 1.00 94.69 73 CYS A CA 1
ATOM 582 C C . CYS A 1 73 ? 3.871 -6.083 -3.667 1.00 94.69 73 CYS A C 1
ATOM 584 O O . CYS A 1 73 ? 3.715 -7.044 -4.408 1.00 94.69 73 CYS A O 1
ATOM 586 N N . LEU A 1 74 ? 3.298 -6.021 -2.465 1.00 94.88 74 LEU A N 1
ATOM 587 C CA . LEU A 1 74 ? 2.418 -7.065 -1.960 1.00 94.88 74 LEU A CA 1
ATOM 588 C C . LEU A 1 74 ? 1.147 -7.177 -2.811 1.00 94.88 74 LEU A C 1
ATOM 590 O O . LEU A 1 74 ? 0.761 -8.278 -3.179 1.00 94.88 74 LEU A O 1
ATOM 594 N N . LEU A 1 75 ? 0.531 -6.053 -3.187 1.00 94.69 75 LEU A N 1
ATOM 595 C CA . LEU A 1 75 ? -0.624 -6.071 -4.090 1.00 94.69 75 LEU A CA 1
ATOM 596 C C . LEU A 1 75 ? -0.287 -6.633 -5.477 1.00 94.69 75 LEU A C 1
ATOM 598 O O . LEU A 1 75 ? -1.132 -7.301 -6.065 1.00 94.69 75 LEU A O 1
ATOM 602 N N . ASP A 1 76 ? 0.923 -6.377 -5.975 1.00 95.19 76 ASP A N 1
ATOM 603 C CA . ASP A 1 76 ? 1.434 -6.927 -7.238 1.00 95.19 76 ASP A CA 1
ATOM 604 C C . ASP A 1 76 ? 1.644 -8.442 -7.163 1.00 95.19 76 ASP A C 1
ATOM 606 O O . ASP A 1 76 ? 1.113 -9.191 -7.979 1.00 95.19 76 ASP A O 1
ATOM 610 N N . ASN A 1 77 ? 2.308 -8.911 -6.105 1.00 94.00 77 ASN A N 1
ATOM 611 C CA . ASN A 1 77 ? 2.569 -10.333 -5.872 1.00 94.00 77 ASN A CA 1
ATOM 612 C C . ASN A 1 77 ? 1.292 -11.177 -5.734 1.00 94.00 77 ASN A C 1
ATOM 614 O O . ASN A 1 77 ? 1.316 -12.368 -6.030 1.00 94.00 77 ASN A O 1
ATOM 618 N N . TYR A 1 78 ? 0.202 -10.573 -5.257 1.00 93.88 78 TYR A N 1
ATOM 619 C CA . TYR A 1 78 ? -1.102 -11.221 -5.088 1.00 93.88 78 TYR A CA 1
ATOM 620 C C . TYR A 1 78 ? -2.105 -10.844 -6.192 1.00 93.88 78 TYR A C 1
ATOM 622 O O . TYR A 1 78 ? -3.306 -11.053 -6.026 1.00 93.88 78 TYR A O 1
ATOM 630 N N . GLU A 1 79 ? -1.628 -10.276 -7.304 1.00 93.38 79 GLU A N 1
ATOM 631 C CA . GLU A 1 79 ? -2.423 -9.978 -8.505 1.00 93.38 79 GLU A CA 1
ATOM 632 C C . GLU A 1 79 ? -3.634 -9.046 -8.259 1.00 93.38 79 GLU A C 1
ATOM 634 O O . GLU A 1 79 ? -4.605 -9.042 -9.016 1.00 93.38 79 GLU A O 1
ATOM 639 N N . ILE A 1 80 ? -3.592 -8.218 -7.208 1.00 93.88 80 ILE A N 1
ATOM 640 C CA . ILE A 1 80 ? -4.636 -7.223 -6.890 1.00 93.88 80 ILE A CA 1
ATOM 641 C C . ILE A 1 80 ? -4.479 -5.956 -7.742 1.00 93.88 80 ILE A C 1
ATOM 643 O O . ILE A 1 80 ? -5.447 -5.266 -8.064 1.00 93.88 80 ILE A O 1
ATOM 647 N N . GLY A 1 81 ? -3.249 -5.631 -8.117 1.00 94.31 81 GLY A N 1
ATOM 648 C CA . GLY A 1 81 ? -2.921 -4.546 -9.031 1.00 94.31 81 GLY A CA 1
ATOM 649 C C . GLY A 1 81 ? -1.515 -4.741 -9.568 1.00 94.31 81 GLY A C 1
ATOM 650 O O . GLY A 1 81 ? -0.824 -5.636 -9.121 1.00 94.31 81 GLY A O 1
ATOM 651 N N . THR A 1 82 ? -1.073 -3.912 -10.507 1.00 96.12 82 THR A N 1
ATOM 652 C CA . THR A 1 82 ? 0.281 -4.010 -11.064 1.00 96.12 82 THR A CA 1
ATOM 653 C C . THR A 1 82 ? 1.121 -2.816 -10.658 1.00 96.12 82 THR A C 1
ATOM 655 O O . THR A 1 82 ? 0.722 -1.664 -10.881 1.00 96.12 82 THR A O 1
ATOM 658 N N . PHE A 1 83 ? 2.298 -3.073 -10.087 1.00 95.38 83 PHE A N 1
ATOM 659 C CA . PHE A 1 83 ? 3.210 -2.029 -9.632 1.00 95.38 83 PHE A CA 1
ATOM 660 C C . PHE A 1 83 ? 4.473 -1.948 -10.496 1.00 95.38 83 PHE A C 1
ATOM 662 O O . PHE A 1 83 ? 5.272 -2.870 -10.576 1.00 95.38 83 PHE A O 1
ATOM 669 N N . TYR A 1 84 ? 4.695 -0.786 -11.111 1.00 93.31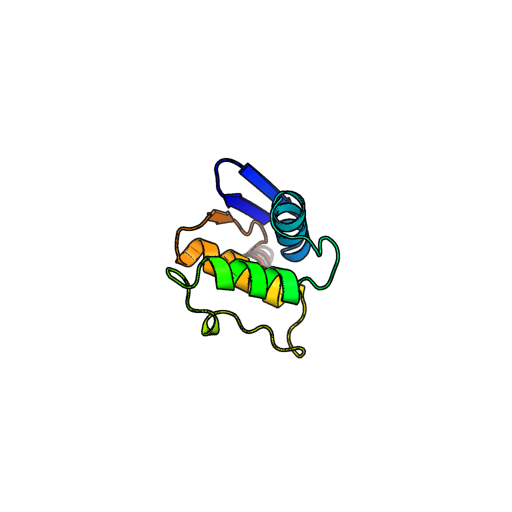 84 TYR A N 1
ATOM 670 C CA . TYR A 1 84 ? 5.885 -0.505 -11.909 1.00 93.31 84 TYR A CA 1
ATOM 671 C C . TYR A 1 84 ? 6.776 0.506 -11.189 1.00 93.31 84 TYR A C 1
ATOM 673 O O . TYR A 1 84 ? 6.487 1.716 -11.146 1.00 93.31 84 TYR A O 1
ATOM 681 N N . ASP A 1 85 ? 7.908 0.032 -10.671 1.00 86.69 85 ASP A N 1
ATOM 682 C CA . ASP A 1 85 ? 8.968 0.916 -10.205 1.00 86.69 85 ASP A CA 1
ATOM 683 C C . ASP A 1 85 ? 9.881 1.316 -11.368 1.00 86.69 85 ASP A C 1
ATOM 685 O O . ASP A 1 85 ? 10.720 0.561 -11.845 1.00 86.69 85 ASP A O 1
ATOM 689 N N . THR A 1 86 ? 9.706 2.549 -11.833 1.00 77.81 86 THR A N 1
ATOM 690 C CA . THR A 1 86 ? 10.524 3.140 -12.896 1.00 77.81 86 THR A CA 1
ATOM 691 C C . THR A 1 86 ? 11.841 3.718 -12.375 1.00 77.81 86 THR A C 1
ATOM 693 O O . THR A 1 86 ? 12.549 4.386 -13.132 1.00 77.81 86 THR A O 1
ATOM 696 N N . ARG A 1 87 ? 12.157 3.571 -11.079 1.00 71.31 87 ARG A N 1
ATOM 697 C CA . ARG A 1 87 ? 13.479 3.942 -10.568 1.00 71.31 87 ARG A CA 1
ATOM 698 C C . ARG A 1 87 ? 14.524 3.007 -11.179 1.00 71.31 87 ARG A C 1
ATOM 700 O O . ARG A 1 87 ? 14.266 1.814 -11.323 1.00 71.31 87 ARG A O 1
ATOM 707 N N . PRO A 1 88 ? 15.714 3.518 -11.533 1.00 55.03 88 PRO A N 1
ATOM 708 C CA . PRO A 1 88 ? 16.798 2.643 -11.938 1.00 55.03 88 PRO A CA 1
ATOM 709 C C . PRO A 1 88 ? 17.111 1.702 -10.773 1.00 55.03 88 PRO A C 1
ATOM 711 O O . PRO A 1 88 ? 17.386 2.162 -9.663 1.00 55.03 88 PRO A O 1
ATOM 714 N N . SER A 1 89 ? 17.063 0.393 -11.029 1.00 50.38 89 SER A N 1
ATOM 715 C CA . SER A 1 89 ? 17.607 -0.599 -10.102 1.00 50.38 89 SER A CA 1
ATOM 716 C C . SER A 1 89 ? 19.034 -0.178 -9.715 1.00 50.38 89 SER A C 1
ATOM 718 O O . SER A 1 89 ? 19.788 0.242 -10.604 1.00 50.38 89 SER A O 1
ATOM 720 N N . PRO A 1 90 ? 19.447 -0.286 -8.436 1.00 55.62 90 PRO A N 1
ATOM 721 C CA . PRO A 1 90 ? 20.826 -0.013 -8.028 1.00 55.62 90 PRO A CA 1
ATOM 722 C C . PRO A 1 90 ? 21.849 -0.764 -8.892 1.00 55.62 90 PRO A C 1
ATOM 724 O O . PRO A 1 90 ? 22.913 -0.222 -9.187 1.00 55.62 90 PRO A O 1
ATOM 727 N N . SER A 1 91 ? 21.487 -1.957 -9.384 1.00 53.97 91 SER A N 1
ATOM 728 C CA . SER A 1 91 ? 22.308 -2.747 -10.309 1.00 53.97 91 SER A CA 1
ATOM 729 C C . SER A 1 91 ? 22.618 -1.989 -11.606 1.00 53.97 91 SER A C 1
ATOM 731 O O . SER A 1 91 ? 23.770 -1.910 -12.024 1.00 53.97 91 SER A O 1
ATOM 733 N N . ALA A 1 92 ? 21.622 -1.320 -12.195 1.00 52.44 92 ALA A N 1
ATOM 734 C CA . ALA A 1 92 ? 21.795 -0.559 -13.433 1.00 52.44 92 ALA A CA 1
ATOM 735 C C . ALA A 1 92 ? 22.604 0.740 -13.230 1.00 52.44 92 ALA A C 1
ATOM 737 O O . ALA A 1 92 ? 23.212 1.261 -14.167 1.00 52.44 92 ALA A O 1
ATOM 738 N N . ALA A 1 93 ? 22.621 1.291 -12.011 1.00 53.75 93 ALA A N 1
ATOM 739 C CA . ALA A 1 93 ? 23.410 2.479 -11.683 1.00 53.75 93 ALA A CA 1
ATOM 740 C C . ALA A 1 93 ? 24.905 2.160 -11.490 1.00 53.75 93 ALA A C 1
ATOM 742 O O . ALA A 1 93 ? 25.756 2.999 -11.799 1.00 53.75 93 ALA A O 1
ATOM 743 N N . ILE A 1 94 ? 25.225 0.952 -11.015 1.00 55.25 94 ILE A N 1
ATOM 744 C CA . ILE A 1 94 ? 26.604 0.469 -10.861 1.00 55.25 94 ILE A CA 1
ATOM 745 C C . ILE A 1 94 ? 27.215 0.148 -12.234 1.00 55.25 94 ILE A C 1
ATOM 747 O O . ILE A 1 94 ? 28.327 0.592 -12.521 1.00 55.25 94 ILE A O 1
ATOM 751 N N . GLU A 1 95 ? 26.470 -0.507 -13.129 1.00 50.56 95 GLU A N 1
ATOM 752 C CA . GLU A 1 95 ? 26.942 -0.840 -14.485 1.00 50.56 95 GLU A CA 1
ATOM 753 C C . GLU A 1 95 ? 27.260 0.402 -15.334 1.00 50.56 95 GLU A C 1
ATOM 755 O O . GLU A 1 95 ? 28.281 0.451 -16.021 1.00 50.56 95 GLU A O 1
ATOM 760 N N . ARG A 1 96 ? 26.460 1.471 -15.222 1.00 54.66 96 ARG A N 1
ATOM 761 C CA . ARG A 1 96 ? 26.719 2.735 -15.940 1.00 54.66 96 ARG A CA 1
ATOM 762 C C . ARG A 1 96 ? 27.995 3.447 -15.485 1.00 54.66 96 ARG A C 1
ATOM 764 O O . ARG A 1 96 ? 28.597 4.174 -16.270 1.00 54.66 96 ARG A O 1
ATOM 771 N N . ARG A 1 97 ? 28.429 3.244 -14.237 1.00 54.75 97 ARG A N 1
ATOM 772 C CA . ARG A 1 97 ? 29.710 3.774 -13.738 1.00 54.75 97 ARG A CA 1
ATOM 773 C C . ARG A 1 97 ? 30.908 2.943 -14.194 1.00 54.75 97 ARG A C 1
ATOM 775 O O . ARG A 1 97 ? 31.985 3.510 -14.346 1.00 54.75 97 ARG A O 1
ATOM 782 N N . ALA A 1 98 ? 30.726 1.645 -14.436 1.00 57.97 98 ALA A N 1
ATOM 783 C CA . ALA A 1 98 ? 31.771 0.786 -14.989 1.00 57.97 98 ALA A CA 1
ATOM 784 C C . ALA A 1 98 ? 32.001 1.041 -16.492 1.00 57.97 98 ALA A C 1
ATOM 786 O O . ALA A 1 98 ? 33.143 1.028 -16.939 1.00 57.97 98 ALA A O 1
ATOM 787 N N . ALA A 1 99 ? 30.945 1.348 -17.254 1.00 57.38 99 ALA A N 1
ATOM 788 C CA . ALA A 1 99 ? 31.033 1.583 -18.699 1.00 57.38 99 ALA A CA 1
ATOM 789 C C . ALA A 1 99 ? 31.641 2.946 -19.102 1.00 57.38 99 ALA A C 1
ATOM 791 O O . ALA A 1 99 ? 32.169 3.072 -20.199 1.00 57.38 99 ALA A O 1
ATOM 792 N N . ASN A 1 100 ? 31.609 3.957 -18.225 1.00 57.19 100 ASN A N 1
ATOM 793 C CA . ASN A 1 100 ? 32.140 5.307 -18.495 1.00 57.19 100 ASN A CA 1
ATOM 794 C C . ASN A 1 100 ? 33.614 5.496 -18.086 1.00 57.19 100 ASN A C 1
ATOM 796 O O . ASN A 1 100 ? 34.079 6.627 -17.938 1.00 57.19 100 ASN A O 1
ATOM 800 N N . ARG A 1 101 ? 34.338 4.400 -17.836 1.00 54.47 101 ARG A N 1
ATOM 801 C CA . ARG A 1 101 ? 35.739 4.414 -17.391 1.00 54.47 101 ARG A CA 1
ATOM 802 C C . ARG A 1 101 ? 36.730 3.915 -18.450 1.00 54.47 101 ARG A C 1
ATOM 804 O O . ARG A 1 101 ? 37.843 3.557 -18.075 1.00 54.47 101 ARG A O 1
ATOM 811 N N . ASN A 1 102 ? 36.329 3.892 -19.723 1.00 47.16 102 ASN A N 1
ATOM 812 C CA . ASN A 1 102 ? 37.176 3.501 -20.850 1.00 47.16 102 ASN A CA 1
ATOM 813 C C . ASN A 1 102 ? 37.348 4.659 -21.832 1.00 47.16 102 ASN A C 1
ATOM 815 O O . ASN A 1 102 ? 36.308 5.254 -22.196 1.00 47.16 102 ASN A O 1
#

Sequence (102 aa):
MIFICDNKKYLGKTAVRIVRAVERDMAEYANKGGSIRDFLVWSLARMADRIPLRELDVSPNLADETIAFNYLCLLDNYEIGTFYDTRPSPSAAIERRAANRN

pLDDT: mean 86.79, std 14.22, range [47.16, 96.88]

Foldseek 3Di:
DWKFAPNDIADDPFLLSRLLVVLVVDPPDPQRPPDSLVSLLVVVVVVCVQAPSVQQDSDPPDDPRVRSVSSRVSCCVSVRINDDDPPPDVVNVVVVVVVVPD

Radius of gyration: 15.68 Å; chains: 1; bounding box: 52×26×34 Å

Secondary structure (DSSP, 8-state):
-EEEETTEEEE-SSHHHHHHHHHHH-TT-S-TTS-HHHHHHHHHHHTTTTS-GGGS---TTS-HHHHHHHHHHHHHHTTSSEEE--SPPHHHHHHHHHHTT-